Protein AF-A0A4Y2F870-F1 (afdb_monomer_lite)

Sequence (98 aa):
MNSDSEEDNLIETSSEDELSSSEDESEDESLENSRNWCGVDVSVLTPAPPKFPFTGNPGIKVSLRQSDDPLDYFCLFFDDEVISFIAKETNSFAEEHF

pLDDT: mean 79.93, std 15.39, range [43.53, 98.44]

Organism: Araneus ventricosus (NCBI:txid182803)

Secondary structure (DSSP, 8-state):
----------------------------TTTGGGG------TTTSPPPPPP----SPPS--S--S-TT-HHHHHTTTS-HHHHHHHHHHHHHHHHHH-

Radius of gyration: 30.14 Å; chains: 1; bounding box: 77×59×57 Å

Foldseek 3Di:
DDDDDDDPPPPPPPPPPPPPDDPPPPPPVVCPVVPDDDDDDPVPDDDDPDDDDPPDDDDDPDDFPDPPDPVSVVCVPDPPVNVVVVVVVVVVVVVVVD

Structure (mmCIF, N/CA/C/O backbone):
data_AF-A0A4Y2F870-F1
#
_entry.id   AF-A0A4Y2F870-F1
#
loop_
_atom_site.group_PDB
_atom_site.id
_atom_site.type_symbol
_atom_site.label_atom_id
_atom_site.label_alt_id
_atom_site.label_comp_id
_atom_site.label_asym_id
_atom_site.label_entity_id
_atom_site.label_seq_id
_atom_site.pdbx_PDB_ins_code
_atom_site.Cartn_x
_atom_site.Cartn_y
_atom_site.Cartn_z
_atom_site.occupancy
_atom_site.B_iso_or_equiv
_atom_site.auth_seq_id
_atom_site.auth_comp_id
_atom_site.auth_asym_id
_atom_site.auth_atom_id
_atom_site.pdbx_PDB_model_num
ATOM 1 N N . MET A 1 1 ? -40.559 22.124 -13.135 1.00 45.84 1 MET A N 1
ATOM 2 C CA . MET A 1 1 ? -39.978 22.886 -12.012 1.00 45.84 1 MET A CA 1
ATOM 3 C C . MET A 1 1 ? -39.727 21.840 -10.933 1.00 45.84 1 MET A C 1
ATOM 5 O O . MET A 1 1 ? -40.702 21.302 -10.438 1.00 45.84 1 MET A O 1
ATOM 9 N N . ASN A 1 2 ? -38.515 21.336 -10.707 1.00 43.53 2 ASN A N 1
ATOM 10 C CA . ASN A 1 2 ? -37.225 22.027 -10.668 1.00 43.53 2 ASN A CA 1
ATOM 11 C C . ASN A 1 2 ? -36.117 21.234 -11.377 1.00 43.53 2 ASN A C 1
ATOM 13 O O . ASN A 1 2 ? -36.193 20.014 -11.474 1.00 43.53 2 ASN A O 1
ATOM 17 N N . SER A 1 3 ? -35.165 21.993 -11.912 1.00 49.72 3 SER A N 1
ATOM 18 C CA . SER A 1 3 ? -34.037 21.581 -12.742 1.00 49.72 3 SER A CA 1
ATOM 19 C C . SER A 1 3 ? -32.900 20.974 -11.919 1.00 49.72 3 SER A C 1
ATOM 21 O O . SER A 1 3 ? -32.618 21.474 -10.831 1.00 49.72 3 SER A O 1
ATOM 23 N N . ASP A 1 4 ? -32.231 19.965 -12.482 1.00 52.28 4 ASP A N 1
ATOM 24 C CA . ASP A 1 4 ? -30.885 19.544 -12.084 1.00 52.28 4 ASP A CA 1
ATOM 25 C C . ASP A 1 4 ? -29.905 20.707 -12.286 1.00 52.28 4 ASP A C 1
ATOM 27 O O . ASP A 1 4 ? -29.875 21.326 -13.353 1.00 52.28 4 ASP A O 1
ATOM 31 N N . SER A 1 5 ? -29.127 21.012 -11.250 1.00 63.22 5 SER A N 1
ATOM 32 C CA . SER A 1 5 ? -28.004 21.945 -11.301 1.00 63.22 5 SER A CA 1
ATOM 33 C C . SER A 1 5 ? -26.791 21.215 -10.747 1.00 63.22 5 SER A C 1
ATOM 35 O O . SER A 1 5 ? -26.648 21.067 -9.536 1.00 63.22 5 SER A O 1
ATOM 37 N N . GLU A 1 6 ? -25.963 20.716 -11.658 1.00 58.97 6 GLU A N 1
ATOM 38 C CA . GLU A 1 6 ? -24.637 20.181 -11.370 1.00 58.97 6 GLU A CA 1
ATOM 39 C C . GLU A 1 6 ? -23.744 21.384 -11.034 1.00 58.97 6 GLU A C 1
ATOM 41 O O . GLU A 1 6 ? -23.473 22.217 -11.899 1.00 58.97 6 GLU A O 1
ATOM 46 N N . GLU A 1 7 ? -23.355 21.545 -9.769 1.00 58.66 7 GLU A N 1
ATOM 47 C CA . GLU A 1 7 ? -22.407 22.595 -9.394 1.00 58.66 7 GLU A CA 1
ATOM 48 C C . GLU A 1 7 ? -20.977 22.127 -9.694 1.00 58.66 7 GLU A C 1
ATOM 50 O O . GLU A 1 7 ? -20.361 21.364 -8.944 1.00 58.66 7 GLU A O 1
ATOM 55 N N . ASP A 1 8 ? -20.476 22.595 -10.840 1.00 53.94 8 ASP A N 1
ATOM 56 C CA . ASP A 1 8 ? -19.067 22.615 -11.219 1.00 53.94 8 ASP A CA 1
ATOM 57 C C . ASP A 1 8 ? -18.232 23.250 -10.095 1.00 53.94 8 ASP A C 1
ATOM 59 O O . ASP A 1 8 ? -18.261 24.463 -9.876 1.00 53.94 8 ASP A O 1
ATOM 63 N N . ASN A 1 9 ? -17.434 22.437 -9.400 1.00 58.50 9 ASN A N 1
ATOM 64 C CA . ASN A 1 9 ? -16.383 22.937 -8.515 1.00 58.50 9 ASN A CA 1
ATOM 65 C C . ASN A 1 9 ? -15.217 23.454 -9.370 1.00 58.50 9 ASN A C 1
ATOM 67 O O . ASN A 1 9 ? -14.212 22.769 -9.576 1.00 58.50 9 ASN A O 1
ATOM 71 N N . LEU A 1 10 ? -15.374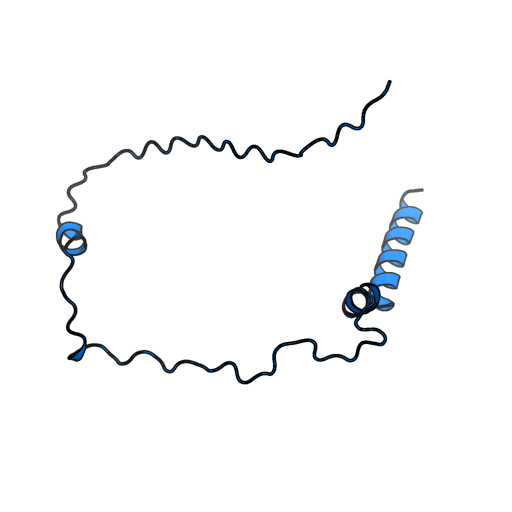 24.670 -9.893 1.00 55.69 10 LEU A N 1
ATOM 72 C CA . LEU A 1 10 ? -14.302 25.453 -10.495 1.00 55.69 10 LEU A CA 1
ATOM 73 C C . LEU A 1 10 ? -13.261 25.760 -9.414 1.00 55.69 10 LEU A C 1
ATOM 75 O O . LEU A 1 10 ? -13.480 26.577 -8.524 1.00 55.69 10 LEU A O 1
ATOM 79 N N . ILE A 1 11 ? -12.120 25.080 -9.483 1.00 59.81 11 ILE A N 1
ATOM 80 C CA . ILE A 1 11 ? -10.958 25.396 -8.655 1.00 59.81 11 ILE A CA 1
ATOM 81 C C . ILE A 1 11 ? -10.345 26.674 -9.236 1.00 59.81 11 ILE A C 1
ATOM 83 O O . ILE A 1 11 ? -9.567 26.632 -10.189 1.00 59.81 11 ILE A O 1
ATOM 87 N N . GLU A 1 12 ? -10.753 27.824 -8.709 1.00 52.88 12 GLU A N 1
ATOM 88 C CA . GLU A 1 12 ? -10.217 29.132 -9.076 1.00 52.88 12 GLU A CA 1
ATOM 89 C C . GLU A 1 12 ? -8.818 29.287 -8.463 1.00 52.88 12 GLU A C 1
ATOM 91 O O . GLU A 1 12 ? -8.648 29.637 -7.297 1.00 52.88 12 GLU A O 1
ATOM 96 N N . THR A 1 13 ? -7.782 28.958 -9.235 1.00 58.31 13 THR A N 1
ATOM 97 C CA . THR A 1 13 ? -6.392 29.209 -8.846 1.00 58.31 13 THR A CA 1
ATOM 98 C C . THR A 1 13 ? -6.009 30.632 -9.264 1.00 58.31 13 THR A C 1
ATOM 100 O O . THR A 1 13 ? -5.386 30.823 -10.306 1.00 58.31 13 THR A O 1
ATOM 103 N N . SER A 1 14 ? -6.389 31.651 -8.492 1.00 56.28 14 SER A N 1
ATOM 104 C CA . SER A 1 14 ? -5.871 33.014 -8.690 1.00 56.28 14 SER A CA 1
ATOM 105 C C . SER A 1 14 ? -4.805 33.339 -7.638 1.00 56.28 14 SER A C 1
ATOM 107 O O . SER A 1 14 ? -5.050 34.072 -6.683 1.00 56.28 14 SER A O 1
ATOM 109 N N . SER A 1 15 ? -3.604 32.775 -7.787 1.00 60.06 15 SER A N 1
ATOM 110 C CA . SER A 1 15 ? -2.418 33.329 -7.122 1.00 60.06 15 SER A CA 1
ATOM 111 C C . SER A 1 15 ? -1.832 34.412 -8.027 1.00 60.06 15 SER A C 1
ATOM 113 O O . SER A 1 15 ? -0.928 34.154 -8.823 1.00 60.06 15 SER A O 1
ATOM 115 N N . GLU A 1 16 ? -2.383 35.620 -7.950 1.00 61.62 16 GLU A N 1
ATOM 116 C CA . GLU A 1 16 ? -1.737 36.828 -8.473 1.00 61.62 16 GLU A CA 1
ATOM 117 C C . GLU A 1 16 ? -0.627 37.277 -7.510 1.00 61.62 16 GLU A C 1
ATOM 119 O O . GLU A 1 16 ? -0.660 38.349 -6.915 1.00 61.62 16 GLU A O 1
ATOM 124 N N . ASP A 1 17 ? 0.377 36.420 -7.328 1.00 62.16 17 ASP A N 1
ATOM 125 C CA . ASP A 1 17 ? 1.645 36.851 -6.755 1.00 62.16 17 ASP A CA 1
ATOM 126 C C . ASP A 1 17 ? 2.422 37.554 -7.872 1.00 62.16 17 ASP A C 1
ATOM 128 O O . ASP A 1 17 ? 3.186 36.943 -8.621 1.00 62.16 17 ASP A O 1
ATOM 132 N N . GLU A 1 18 ? 2.181 38.856 -8.021 1.00 61.59 18 GLU A N 1
ATOM 133 C CA . GLU A 1 18 ? 3.019 39.746 -8.822 1.00 61.59 18 GLU A CA 1
ATOM 134 C C . GLU A 1 18 ? 4.420 39.774 -8.190 1.00 61.59 18 GLU A C 1
ATOM 136 O O . GLU A 1 18 ? 4.724 40.552 -7.281 1.00 61.59 18 GLU A O 1
ATOM 141 N N . LEU A 1 19 ? 5.282 38.866 -8.648 1.00 62.12 19 LEU A N 1
ATOM 142 C CA . LEU A 1 19 ? 6.690 38.806 -8.281 1.00 62.12 19 LEU A CA 1
ATOM 143 C C . LEU A 1 19 ? 7.411 40.014 -8.893 1.00 62.12 19 LEU A C 1
ATOM 145 O O . LEU A 1 19 ? 8.034 39.920 -9.949 1.00 62.12 19 LEU A O 1
ATOM 149 N N . SER A 1 20 ? 7.336 41.165 -8.225 1.00 64.00 20 SER A 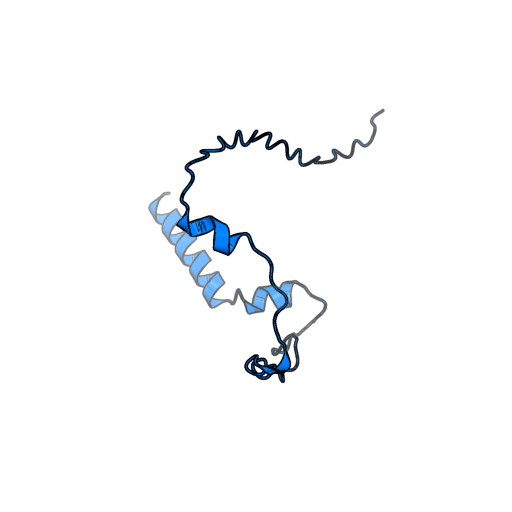N 1
ATOM 150 C CA . SER A 1 20 ? 8.168 42.324 -8.546 1.00 64.00 20 SER A CA 1
ATOM 151 C C . SER A 1 20 ? 9.623 42.011 -8.189 1.00 64.00 20 SER A C 1
ATOM 153 O O . SER A 1 20 ? 10.096 42.330 -7.098 1.00 64.00 20 SER A O 1
ATOM 155 N N . SER A 1 21 ? 10.333 41.368 -9.113 1.00 66.56 21 SER A N 1
ATOM 156 C CA . SER A 1 21 ? 11.773 41.147 -9.022 1.00 66.56 21 SER A CA 1
ATOM 157 C C . SER A 1 21 ? 12.487 42.487 -9.180 1.00 66.56 21 SER A C 1
ATOM 159 O O . SER A 1 21 ? 12.510 43.058 -10.267 1.00 66.56 21 SER A O 1
ATOM 161 N N . SER A 1 22 ? 13.047 43.021 -8.095 1.00 61.47 22 SER A N 1
ATOM 162 C CA . SER A 1 22 ? 13.982 44.140 -8.186 1.00 61.47 22 SER A CA 1
ATOM 163 C C . SER A 1 22 ? 15.282 43.623 -8.797 1.00 61.47 22 SER A C 1
ATOM 165 O O . SER A 1 22 ? 15.995 42.855 -8.149 1.00 61.47 22 SER A O 1
ATOM 167 N N . GLU A 1 23 ? 15.566 44.005 -10.039 1.00 63.84 23 GLU A N 1
ATOM 168 C CA . GLU A 1 23 ? 16.866 43.779 -10.671 1.00 63.84 23 GLU A CA 1
ATOM 169 C C . GLU A 1 23 ? 17.911 44.625 -9.926 1.00 63.84 23 GLU A C 1
ATOM 171 O O . GLU A 1 23 ? 18.044 45.830 -10.137 1.00 63.84 23 GLU A O 1
ATOM 176 N N . ASP A 1 24 ? 18.587 44.004 -8.957 1.00 65.50 24 ASP A N 1
ATOM 177 C CA . ASP A 1 24 ? 19.811 44.539 -8.370 1.00 65.50 24 ASP A CA 1
ATOM 178 C C . ASP A 1 24 ? 20.939 44.302 -9.375 1.00 65.50 24 ASP A C 1
ATOM 180 O O . ASP A 1 24 ? 21.533 43.225 -9.427 1.00 65.50 24 ASP A O 1
ATOM 184 N N . GLU A 1 25 ? 21.196 45.306 -10.209 1.00 63.47 25 GLU A N 1
ATOM 185 C CA . GLU A 1 25 ? 22.340 45.363 -11.124 1.00 63.47 25 GLU A CA 1
ATOM 186 C C . GLU A 1 25 ? 23.623 45.643 -10.323 1.00 63.47 25 GLU A C 1
ATOM 188 O O . GLU A 1 25 ? 24.313 46.646 -10.520 1.00 63.47 25 GLU A O 1
ATOM 193 N N . SER A 1 26 ? 23.934 44.786 -9.349 1.00 63.78 26 SER A N 1
ATOM 194 C CA . SER A 1 26 ? 25.285 44.731 -8.818 1.00 63.78 26 SER A CA 1
ATOM 195 C C . SER A 1 26 ? 26.143 44.033 -9.868 1.00 63.78 26 SER A C 1
ATOM 197 O O . SER A 1 26 ? 26.049 42.826 -10.085 1.00 63.78 26 SER A O 1
ATOM 199 N N . GLU A 1 27 ? 26.949 44.827 -10.575 1.00 63.09 27 GLU A N 1
ATOM 200 C CA . GLU A 1 27 ? 27.978 44.364 -11.508 1.00 63.09 27 GLU A CA 1
ATOM 201 C C . GLU A 1 27 ? 29.056 43.584 -10.729 1.00 63.09 27 GLU A C 1
ATOM 203 O O . GLU A 1 27 ? 30.155 44.069 -10.465 1.00 63.09 27 GLU A O 1
ATOM 208 N N . ASP A 1 28 ? 28.730 42.366 -10.292 1.00 62.53 28 ASP A N 1
ATOM 209 C CA . ASP A 1 28 ? 29.722 41.406 -9.832 1.00 62.53 28 ASP A CA 1
ATOM 210 C C . ASP A 1 28 ? 30.434 40.865 -11.075 1.00 62.53 28 ASP A C 1
ATOM 212 O O . ASP A 1 28 ? 29.983 39.905 -11.706 1.00 62.53 28 ASP A O 1
ATOM 216 N N . GLU A 1 29 ? 31.552 41.504 -11.440 1.00 62.84 29 GLU A N 1
ATOM 217 C CA . GLU A 1 29 ? 32.416 41.137 -12.577 1.00 62.84 29 GLU A CA 1
ATOM 218 C C . GLU A 1 29 ? 32.794 39.633 -12.594 1.00 62.84 29 GLU A C 1
ATOM 220 O O . GLU A 1 29 ? 33.202 39.092 -13.622 1.00 62.84 29 GLU A O 1
ATOM 225 N N . SER A 1 30 ? 32.622 38.929 -11.469 1.00 68.56 30 SER A N 1
ATOM 226 C CA . SER A 1 30 ? 32.757 37.476 -11.307 1.00 68.56 30 SER A CA 1
ATOM 227 C C . SER A 1 30 ? 31.745 36.643 -12.120 1.00 68.56 30 SER A C 1
ATOM 229 O O . SER A 1 30 ? 32.083 35.564 -12.619 1.00 68.56 30 SER A O 1
ATOM 231 N N . LEU A 1 31 ? 30.501 37.111 -12.288 1.00 67.38 31 LEU A N 1
ATOM 232 C CA . LEU A 1 31 ? 29.419 36.337 -12.919 1.00 67.38 31 LEU A CA 1
ATOM 233 C C . LEU A 1 31 ? 29.328 36.511 -14.438 1.00 67.38 31 LEU A C 1
ATOM 235 O O . LEU A 1 31 ? 28.679 35.693 -15.096 1.00 67.38 31 LEU A O 1
ATOM 239 N N . GLU A 1 32 ? 30.011 37.499 -15.014 1.00 70.12 32 GLU A N 1
ATOM 240 C CA . GLU A 1 32 ? 30.006 37.759 -16.462 1.00 70.12 32 GLU A CA 1
ATOM 241 C C . GLU A 1 32 ? 30.457 36.532 -17.269 1.00 70.12 32 GLU A C 1
ATOM 243 O O . GLU A 1 32 ? 29.851 36.162 -18.275 1.00 70.12 32 GLU A O 1
ATOM 248 N N . ASN A 1 33 ? 31.442 35.785 -16.762 1.00 69.19 33 ASN A N 1
ATOM 249 C CA . ASN A 1 33 ? 31.878 34.533 -17.382 1.00 69.19 33 ASN A CA 1
ATOM 250 C C . ASN A 1 33 ? 30.866 33.381 -17.243 1.00 69.19 33 ASN A C 1
ATOM 252 O O . ASN A 1 33 ? 30.890 32.458 -18.055 1.00 69.19 33 ASN A O 1
ATOM 256 N N . SER A 1 34 ? 29.984 33.419 -16.240 1.00 70.06 34 SER A N 1
ATOM 257 C CA . SER A 1 34 ? 28.956 32.390 -16.011 1.00 70.06 34 SER A CA 1
ATOM 258 C C . SER A 1 34 ? 27.757 32.538 -16.953 1.00 70.06 34 SER A C 1
ATOM 260 O O . SER A 1 34 ? 27.005 31.584 -17.148 1.00 70.06 34 SER A O 1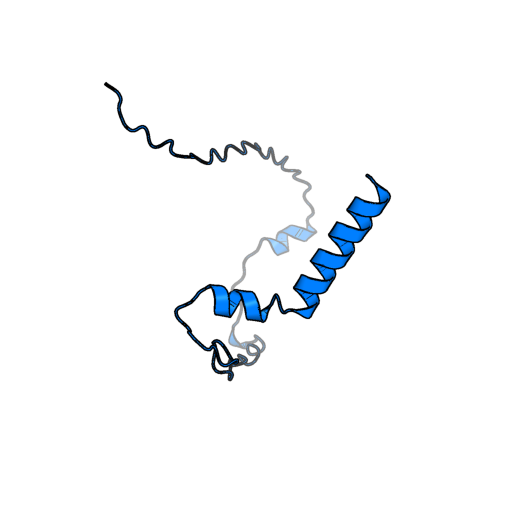
ATOM 262 N N . ARG A 1 35 ? 27.584 33.717 -17.565 1.00 76.62 35 ARG A N 1
ATOM 263 C CA . ARG A 1 35 ? 26.530 34.015 -18.551 1.00 76.62 35 ARG A CA 1
ATOM 264 C C . ARG A 1 35 ? 26.924 33.636 -19.985 1.00 76.62 35 ARG A C 1
ATOM 266 O O . ARG A 1 35 ? 26.080 33.638 -20.883 1.00 76.62 35 ARG A O 1
ATOM 273 N N . ASN A 1 36 ? 28.183 33.254 -20.198 1.00 80.94 36 ASN A N 1
ATOM 274 C CA . ASN A 1 36 ? 28.711 32.908 -21.510 1.00 80.94 36 ASN A CA 1
ATOM 275 C C . ASN A 1 36 ? 28.492 31.422 -21.816 1.00 80.94 36 ASN A C 1
ATOM 277 O O . ASN A 1 36 ? 29.221 30.551 -21.344 1.00 80.94 36 ASN A O 1
ATOM 281 N N . TRP A 1 37 ? 27.506 31.129 -22.664 1.00 81.00 37 TRP A N 1
ATOM 282 C CA . TRP A 1 37 ? 27.307 29.787 -23.210 1.00 81.00 37 TRP A CA 1
ATOM 283 C C . TRP A 1 37 ? 28.412 29.465 -24.218 1.00 81.00 37 TRP A C 1
ATOM 285 O O . TRP A 1 37 ? 28.511 30.099 -25.269 1.00 81.00 37 TRP A O 1
ATOM 295 N N . CYS A 1 38 ? 29.235 28.462 -23.923 1.00 80.81 38 CYS A N 1
ATOM 296 C CA . CYS A 1 38 ? 30.224 27.935 -24.856 1.00 80.81 38 CYS A CA 1
ATOM 297 C C . CYS A 1 38 ? 29.842 26.523 -25.314 1.00 80.81 38 CYS A C 1
ATOM 299 O O . CYS A 1 38 ? 29.207 25.752 -24.593 1.00 80.81 38 CYS A O 1
ATOM 301 N N . GLY A 1 39 ? 30.213 26.184 -26.550 1.00 84.62 39 GLY A N 1
ATOM 302 C CA . GLY A 1 39 ? 30.060 24.823 -27.049 1.00 84.62 39 GLY A CA 1
ATOM 303 C C . GLY A 1 39 ? 30.951 23.876 -26.251 1.00 84.62 39 GLY A C 1
ATOM 304 O O . GLY A 1 39 ? 32.153 24.107 -26.131 1.00 84.62 39 GLY A O 1
ATOM 305 N N . VAL A 1 40 ? 30.363 22.812 -25.713 1.00 82.31 40 VAL A N 1
ATOM 306 C CA . VAL A 1 40 ? 31.102 21.786 -24.978 1.00 82.31 40 VAL A CA 1
ATOM 307 C C . VAL A 1 40 ? 31.662 20.765 -25.964 1.00 82.31 40 VAL A C 1
ATOM 309 O O . VAL A 1 40 ? 30.920 20.195 -26.766 1.00 82.31 40 VAL A O 1
ATOM 312 N N . ASP A 1 41 ? 32.968 20.510 -25.888 1.00 86.44 41 ASP A N 1
ATOM 313 C CA . ASP A 1 41 ? 33.597 19.430 -26.642 1.00 86.44 41 ASP A CA 1
ATOM 314 C C . ASP A 1 41 ? 33.226 18.077 -26.026 1.00 86.44 41 ASP A C 1
ATOM 316 O O . ASP A 1 41 ? 33.772 17.643 -25.009 1.00 86.44 41 ASP A O 1
ATOM 320 N N . VAL A 1 42 ? 32.281 17.398 -26.673 1.00 83.06 42 VAL A N 1
ATOM 321 C CA . VAL A 1 42 ? 31.760 16.095 -26.246 1.00 83.06 42 VAL A CA 1
ATOM 322 C C . VAL A 1 42 ? 32.853 15.020 -26.226 1.00 83.06 42 VAL A C 1
ATOM 324 O O . VAL A 1 42 ? 32.727 14.045 -25.490 1.00 83.06 42 VAL A O 1
ATOM 327 N N . SER A 1 43 ? 33.942 15.193 -26.983 1.00 84.88 43 SER A N 1
ATOM 328 C CA . SER A 1 43 ? 35.046 14.227 -27.023 1.00 84.88 43 SER A CA 1
ATOM 329 C C . SER A 1 43 ? 35.915 14.227 -25.759 1.00 84.88 43 SER A C 1
ATOM 331 O O . SER A 1 43 ? 36.599 13.240 -25.493 1.00 84.88 43 SER A O 1
ATOM 333 N N . VAL A 1 44 ? 35.853 15.300 -24.963 1.00 85.31 44 VAL A N 1
ATOM 334 C CA . VAL A 1 44 ? 36.623 15.477 -23.718 1.00 85.31 44 VAL A CA 1
ATOM 335 C C . VAL A 1 44 ? 35.762 15.192 -22.479 1.00 85.31 44 VAL A C 1
ATOM 337 O O . VAL A 1 44 ? 36.278 15.082 -21.366 1.00 85.31 44 VAL A O 1
ATOM 340 N N . LEU A 1 45 ? 34.446 15.035 -22.656 1.00 85.38 45 LEU A N 1
ATOM 341 C CA . LEU A 1 45 ? 33.534 14.720 -21.564 1.00 85.38 45 LEU A CA 1
ATOM 342 C C . LEU A 1 45 ? 33.750 13.301 -21.046 1.00 85.38 45 LEU A C 1
ATOM 344 O O . LEU A 1 45 ? 33.965 12.348 -21.798 1.00 85.38 45 LEU A O 1
ATOM 348 N N . THR A 1 46 ? 33.628 13.151 -19.730 1.00 88.25 46 THR A N 1
ATOM 349 C CA . THR A 1 46 ? 33.536 11.826 -19.132 1.00 88.25 46 THR A CA 1
ATOM 350 C C . THR A 1 46 ? 32.291 11.112 -19.674 1.00 88.25 46 THR A C 1
ATOM 352 O O . THR A 1 46 ? 31.237 11.738 -19.832 1.00 88.25 46 THR A O 1
ATOM 355 N N . PRO A 1 47 ? 32.378 9.804 -19.980 1.00 86.75 47 PRO A N 1
ATOM 356 C CA . PRO A 1 47 ? 31.217 9.046 -20.419 1.00 86.75 47 PRO A CA 1
ATOM 357 C C . PRO A 1 47 ? 30.078 9.148 -19.405 1.00 86.75 47 PRO A C 1
ATOM 359 O O . PRO A 1 47 ? 30.312 9.125 -18.194 1.00 86.75 47 PRO A O 1
ATOM 362 N N . ALA A 1 48 ? 28.842 9.219 -19.904 1.00 86.50 48 ALA A N 1
ATOM 363 C CA . ALA A 1 48 ? 27.667 9.200 -19.045 1.00 86.50 48 ALA A CA 1
ATOM 364 C C . ALA A 1 48 ? 27.692 7.953 -18.138 1.00 86.50 48 ALA A C 1
ATOM 366 O O . ALA A 1 48 ? 28.074 6.870 -18.604 1.00 86.50 48 ALA A O 1
ATOM 367 N N . PRO A 1 49 ? 27.262 8.070 -16.869 1.00 87.88 49 PRO A N 1
ATOM 368 C CA . PRO A 1 49 ? 27.126 6.918 -15.996 1.00 87.88 49 PRO A CA 1
ATOM 369 C C . PRO A 1 49 ? 26.291 5.812 -16.659 1.00 87.88 49 PRO A C 1
ATOM 371 O O . PRO A 1 49 ? 25.340 6.115 -17.393 1.00 87.88 49 PRO A O 1
ATOM 374 N N . PRO A 1 50 ? 26.604 4.530 -16.406 1.00 88.81 50 PRO A N 1
ATOM 375 C CA . PRO A 1 50 ? 25.802 3.429 -16.912 1.00 88.81 50 PRO A CA 1
ATOM 376 C C . PRO A 1 50 ? 24.339 3.600 -16.506 1.00 88.81 50 PRO A C 1
ATOM 378 O O . PRO A 1 50 ? 24.027 3.837 -15.339 1.00 88.81 50 PRO A O 1
ATOM 381 N N . LYS A 1 51 ? 23.430 3.460 -17.473 1.00 86.88 51 LYS A N 1
ATOM 382 C CA . LYS A 1 51 ? 21.997 3.424 -17.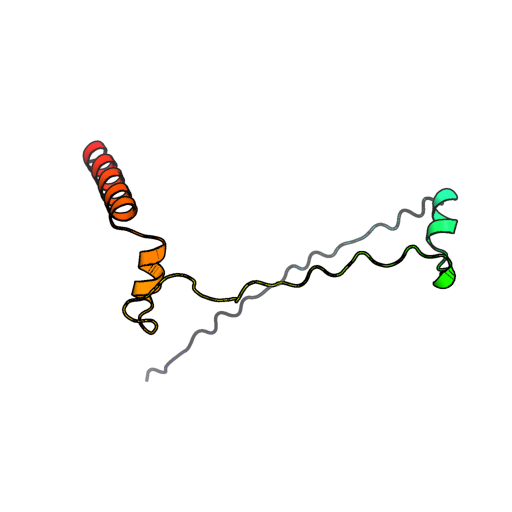176 1.00 86.88 51 LYS A CA 1
ATOM 383 C C . LYS A 1 51 ? 21.724 2.175 -16.348 1.00 86.88 51 LYS A C 1
ATOM 385 O O . LYS A 1 51 ? 22.067 1.077 -16.782 1.00 86.88 51 LYS A O 1
ATOM 390 N N . PHE A 1 52 ? 21.109 2.338 -15.183 1.00 85.12 52 PHE A N 1
ATOM 391 C CA . PHE A 1 52 ? 20.674 1.209 -14.371 1.00 85.12 52 PHE A CA 1
ATOM 392 C C . PHE A 1 52 ? 19.328 0.704 -14.914 1.00 85.12 52 PHE A C 1
ATOM 394 O O . PHE A 1 52 ? 18.338 1.435 -14.825 1.00 85.12 52 PHE A O 1
ATOM 401 N N . PRO A 1 53 ? 19.255 -0.493 -15.527 1.00 84.38 53 PRO A N 1
ATOM 402 C CA . PRO A 1 53 ? 17.981 -1.020 -15.985 1.00 84.38 53 PRO A CA 1
ATOM 403 C C . PRO A 1 53 ? 17.133 -1.428 -14.777 1.00 84.38 53 PRO A C 1
ATOM 405 O O . PRO A 1 53 ? 17.612 -2.108 -13.870 1.00 84.38 53 PRO A O 1
ATOM 408 N N . PHE A 1 54 ? 15.852 -1.067 -14.780 1.00 84.56 54 PHE A N 1
ATOM 409 C CA . PHE A 1 54 ? 14.891 -1.676 -13.866 1.00 84.56 54 PHE A CA 1
ATOM 410 C C . PHE A 1 54 ? 14.685 -3.134 -14.298 1.00 84.56 54 PHE A C 1
ATOM 412 O O . PHE A 1 54 ? 14.062 -3.403 -15.320 1.00 84.56 54 PHE A O 1
ATOM 419 N N . THR A 1 55 ? 15.261 -4.078 -13.551 1.00 87.94 55 THR A N 1
ATOM 420 C CA . THR A 1 55 ? 15.207 -5.524 -13.848 1.00 87.94 55 THR A CA 1
ATOM 421 C C . THR A 1 55 ? 14.054 -6.246 -13.152 1.00 8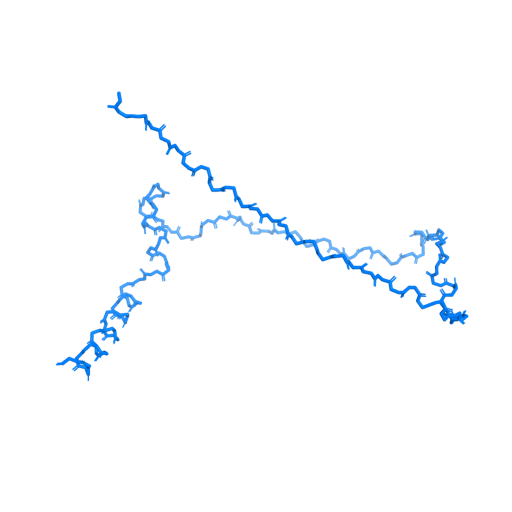7.94 55 THR A C 1
ATOM 423 O O . THR A 1 55 ? 13.865 -7.445 -13.344 1.00 87.94 55 THR A O 1
ATOM 426 N N . GLY A 1 56 ? 13.289 -5.538 -12.320 1.00 86.88 56 GLY A N 1
ATOM 427 C CA . GLY A 1 56 ? 12.134 -6.095 -11.630 1.00 86.88 56 GLY A CA 1
ATOM 428 C C . GLY A 1 56 ? 10.891 -6.083 -12.510 1.00 86.88 56 GLY A C 1
ATOM 429 O O . GLY A 1 56 ? 10.641 -5.108 -13.213 1.00 86.88 56 GLY A O 1
ATOM 430 N N . ASN A 1 57 ? 10.073 -7.131 -12.404 1.00 87.75 57 ASN A N 1
ATOM 431 C CA . ASN A 1 57 ? 8.716 -7.095 -12.938 1.00 87.75 57 ASN A CA 1
ATOM 432 C C . ASN A 1 57 ? 7.897 -6.074 -12.126 1.00 87.75 57 ASN A C 1
ATOM 434 O O . ASN A 1 57 ? 7.771 -6.251 -10.905 1.00 87.75 57 ASN A O 1
ATOM 438 N N . PRO A 1 58 ? 7.381 -5.003 -12.754 1.00 86.69 58 PRO A N 1
ATOM 439 C CA . PRO A 1 58 ? 6.498 -4.066 -12.080 1.00 86.69 58 PRO A CA 1
ATOM 440 C C . PRO A 1 58 ? 5.141 -4.729 -11.814 1.00 86.69 58 PRO A C 1
ATOM 442 O O . PRO A 1 58 ? 4.712 -5.604 -12.564 1.00 86.69 58 PRO A O 1
ATOM 445 N N . GLY A 1 59 ? 4.463 -4.294 -10.754 1.00 88.31 59 GLY A N 1
ATOM 446 C CA . GLY A 1 59 ? 3.119 -4.757 -10.412 1.00 88.31 59 GLY A CA 1
ATOM 447 C C . GLY A 1 59 ? 3.008 -5.344 -9.011 1.00 88.31 59 GLY A C 1
ATOM 448 O O . GLY A 1 59 ? 3.966 -5.369 -8.233 1.00 88.31 59 GLY A O 1
ATOM 449 N N . ILE A 1 60 ? 1.795 -5.792 -8.695 1.00 88.12 60 ILE A N 1
ATOM 450 C CA . ILE A 1 60 ? 1.465 -6.396 -7.411 1.00 88.12 60 ILE A CA 1
ATOM 451 C C . ILE A 1 60 ? 2.227 -7.714 -7.236 1.00 88.12 60 ILE A C 1
ATOM 453 O O . ILE A 1 60 ? 2.226 -8.579 -8.110 1.00 88.12 60 ILE A O 1
ATOM 457 N N . LYS A 1 61 ? 2.927 -7.846 -6.108 1.00 89.25 61 LYS A N 1
ATOM 458 C CA . LYS A 1 61 ? 3.739 -9.034 -5.781 1.00 89.25 61 LYS A CA 1
ATOM 459 C C . LYS A 1 61 ? 3.057 -9.976 -4.791 1.00 89.25 61 LYS A C 1
ATOM 461 O O . LYS A 1 61 ? 3.647 -10.975 -4.393 1.00 89.25 61 LYS A O 1
ATOM 466 N N . VAL A 1 62 ? 1.840 -9.637 -4.380 1.00 88.56 62 VAL A N 1
ATOM 467 C CA . VAL A 1 62 ? 1.025 -10.396 -3.433 1.00 88.56 62 VAL A CA 1
ATOM 468 C C . VAL A 1 62 ? -0.167 -11.004 -4.160 1.00 88.56 62 VAL A C 1
ATOM 470 O O . VAL A 1 62 ? -0.625 -10.472 -5.171 1.00 88.56 62 VAL A O 1
ATOM 473 N N . SER A 1 63 ? -0.653 -12.137 -3.660 1.00 88.69 63 SER A N 1
ATOM 474 C CA . SER A 1 63 ? -1.861 -12.758 -4.197 1.00 88.69 63 SER A CA 1
ATOM 475 C C . SER A 1 63 ? -3.082 -12.060 -3.616 1.00 88.69 63 SER A C 1
ATOM 477 O O . SER A 1 63 ? -3.271 -12.077 -2.403 1.00 88.69 63 SER A O 1
ATOM 479 N N . LEU A 1 64 ? -3.920 -11.500 -4.482 1.00 89.38 64 LEU A N 1
ATOM 480 C CA . LEU A 1 64 ? -5.268 -11.064 -4.120 1.00 89.38 64 LEU A CA 1
ATOM 481 C C . LEU A 1 64 ? -6.244 -12.229 -4.267 1.00 89.38 64 LEU A C 1
ATOM 483 O O . LEU A 1 64 ? -5.984 -13.159 -5.037 1.00 89.38 64 LEU A O 1
ATOM 487 N N . ARG A 1 65 ? -7.355 -12.200 -3.530 1.00 84.12 65 ARG A N 1
ATOM 488 C CA . ARG A 1 65 ? -8.421 -13.202 -3.673 1.00 84.12 65 ARG A CA 1
ATOM 489 C C . ARG A 1 65 ? -9.300 -12.837 -4.867 1.00 84.12 65 ARG A C 1
ATOM 491 O O . ARG A 1 65 ? -9.664 -13.721 -5.639 1.00 84.12 65 ARG A O 1
ATOM 498 N N . GLN A 1 66 ? -9.576 -11.546 -5.033 1.00 87.00 66 GLN A N 1
ATOM 499 C CA . GLN A 1 66 ? -10.351 -10.928 -6.101 1.00 87.00 66 GLN A CA 1
ATOM 500 C C . GLN A 1 66 ? -9.661 -9.626 -6.526 1.00 87.00 66 GLN A C 1
ATOM 502 O O . GLN A 1 66 ? -9.746 -8.597 -5.868 1.00 87.00 66 GLN A O 1
ATOM 507 N N . SER A 1 67 ? -8.934 -9.666 -7.645 1.00 84.56 67 SER A N 1
ATOM 508 C CA . SER A 1 67 ? -8.175 -8.507 -8.140 1.00 84.56 67 SER A CA 1
ATOM 509 C C . SER A 1 67 ? -9.050 -7.354 -8.647 1.00 84.56 67 SER A C 1
ATOM 511 O O . SER A 1 67 ? -8.528 -6.278 -8.932 1.00 84.56 67 SER A O 1
ATOM 513 N N . ASP A 1 68 ? -10.345 -7.599 -8.826 1.00 89.38 68 ASP A N 1
ATOM 514 C CA . ASP A 1 68 ? -11.379 -6.648 -9.224 1.00 89.38 68 ASP A CA 1
ATOM 515 C C . ASP A 1 68 ? -12.140 -6.042 -8.035 1.00 89.38 68 ASP A C 1
ATOM 517 O O . ASP A 1 68 ? -12.911 -5.107 -8.243 1.00 89.38 68 ASP A O 1
ATOM 521 N N . ASP A 1 69 ? -11.898 -6.514 -6.808 1.00 93.06 69 ASP A N 1
ATOM 522 C CA . ASP A 1 69 ? -12.460 -5.929 -5.591 1.00 93.06 69 ASP A CA 1
ATOM 523 C C . ASP A 1 69 ? -11.481 -4.903 -4.983 1.00 93.06 69 ASP A C 1
ATOM 525 O O . ASP A 1 69 ? -10.397 -5.274 -4.526 1.00 93.06 69 ASP A O 1
ATOM 529 N N . PRO A 1 70 ? -11.823 -3.602 -4.937 1.00 92.56 70 PRO A N 1
ATOM 530 C CA . PRO A 1 70 ? -10.993 -2.589 -4.288 1.00 92.56 70 PRO A CA 1
ATOM 531 C C . PRO A 1 70 ? -10.724 -2.859 -2.799 1.00 92.56 70 PRO A C 1
ATOM 533 O O . PRO A 1 70 ? -9.690 -2.424 -2.286 1.00 92.56 70 PRO A O 1
ATOM 536 N N . LEU A 1 71 ? -11.616 -3.573 -2.099 1.00 93.75 71 LEU A N 1
ATOM 537 C CA . LEU A 1 71 ? -11.438 -3.894 -0.679 1.00 93.75 71 LEU A CA 1
ATOM 538 C C . LEU A 1 71 ? -10.248 -4.828 -0.449 1.00 93.75 71 LEU A C 1
ATOM 540 O O . LEU A 1 71 ? -9.522 -4.662 0.529 1.00 93.75 71 LEU A O 1
ATOM 544 N N . ASP A 1 72 ? -9.978 -5.732 -1.387 1.00 92.06 72 ASP A N 1
ATOM 545 C CA . ASP A 1 72 ? -8.836 -6.644 -1.316 1.00 92.06 72 ASP A CA 1
ATOM 546 C C . ASP A 1 72 ? -7.496 -5.885 -1.326 1.00 92.06 72 ASP A C 1
ATOM 548 O O . ASP A 1 72 ? -6.541 -6.302 -0.672 1.00 92.06 72 ASP A O 1
ATOM 552 N N . TYR A 1 73 ? -7.425 -4.735 -2.006 1.00 93.44 73 TYR A N 1
ATOM 553 C CA . TYR A 1 73 ? -6.249 -3.859 -1.974 1.00 93.44 73 TYR A CA 1
ATOM 554 C C . TYR A 1 73 ? -6.153 -3.073 -0.666 1.00 93.44 73 TYR A C 1
ATOM 556 O O . TYR A 1 73 ? -5.052 -2.883 -0.152 1.00 93.44 73 TYR A O 1
ATOM 564 N N . PHE A 1 74 ? -7.283 -2.618 -0.117 1.00 93.50 74 PHE A N 1
ATOM 565 C CA . PHE A 1 74 ? -7.324 -1.922 1.172 1.00 93.50 74 PHE A CA 1
ATOM 566 C C . PHE A 1 74 ? -6.801 -2.819 2.303 1.00 93.50 74 PHE A C 1
ATOM 568 O O . PHE A 1 74 ? -5.945 -2.401 3.087 1.00 93.50 74 PHE A O 1
ATOM 575 N N . CYS A 1 75 ? -7.232 -4.081 2.324 1.00 92.69 75 CYS A N 1
ATOM 576 C CA . CYS A 1 75 ? -6.809 -5.071 3.311 1.00 92.69 75 CYS A CA 1
ATOM 577 C C . CYS A 1 75 ? -5.316 -5.439 3.232 1.00 92.69 75 CYS A C 1
ATOM 579 O O . CYS A 1 75 ? -4.801 -6.043 4.168 1.00 92.69 75 CYS A O 1
ATOM 581 N N . LEU A 1 76 ? -4.587 -5.060 2.171 1.00 93.25 76 LEU A N 1
ATOM 582 C CA . LEU A 1 76 ? -3.122 -5.200 2.141 1.00 93.25 76 LEU A CA 1
ATOM 583 C C . LEU A 1 76 ? -2.414 -4.278 3.138 1.00 93.25 76 LEU A C 1
ATOM 585 O O . LEU A 1 76 ? -1.281 -4.557 3.525 1.00 93.25 76 LEU A O 1
ATOM 589 N N . PHE A 1 77 ? -3.052 -3.162 3.492 1.00 94.50 77 PHE A N 1
ATOM 590 C CA . PHE A 1 77 ? -2.480 -2.122 4.348 1.00 94.50 77 PHE A CA 1
ATOM 591 C C . PHE A 1 77 ? -3.188 -2.022 5.699 1.00 94.50 77 PHE A C 1
ATOM 593 O O . PHE A 1 7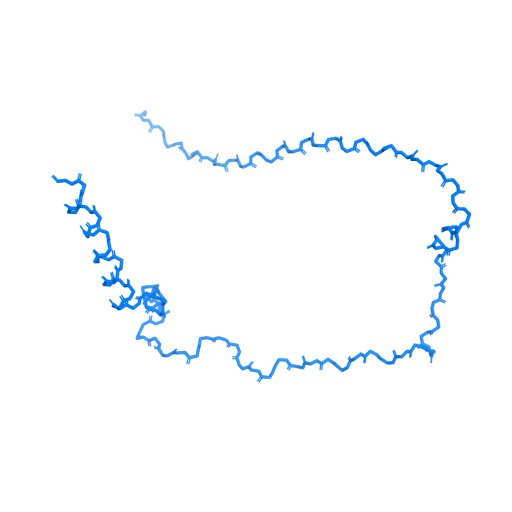7 ? -2.577 -1.594 6.674 1.00 94.50 77 PHE A O 1
ATOM 600 N N . PHE A 1 78 ? -4.461 -2.412 5.750 1.00 95.94 78 PHE A N 1
ATOM 601 C CA . PHE A 1 78 ? -5.287 -2.411 6.951 1.00 95.94 78 PHE A CA 1
ATOM 602 C C . PHE A 1 78 ? -5.694 -3.839 7.289 1.00 95.94 78 PHE A C 1
ATOM 604 O O . PHE A 1 78 ? -6.751 -4.316 6.872 1.00 95.94 78 PHE A O 1
ATOM 611 N N . ASP A 1 79 ? -4.824 -4.518 8.025 1.00 94.56 79 ASP A N 1
ATOM 612 C CA . ASP A 1 79 ? -5.110 -5.837 8.568 1.00 94.56 79 ASP A CA 1
ATOM 613 C C . ASP A 1 79 ? -5.916 -5.752 9.875 1.00 94.56 79 ASP A C 1
ATOM 615 O O . ASP A 1 79 ? -6.173 -4.677 10.431 1.00 94.56 79 ASP A O 1
ATOM 619 N N . ASP A 1 80 ? -6.327 -6.917 10.371 1.00 96.81 80 ASP A N 1
ATOM 620 C CA . ASP A 1 80 ? -7.104 -7.023 11.604 1.00 96.81 80 ASP A CA 1
ATOM 621 C C . ASP A 1 80 ? -6.353 -6.448 12.816 1.00 96.81 80 ASP A C 1
ATOM 623 O O . ASP A 1 80 ? -6.989 -5.965 13.753 1.00 96.81 80 ASP A O 1
ATOM 627 N N . GLU A 1 81 ? -5.016 -6.464 12.811 1.00 97.94 81 GLU A N 1
ATOM 628 C CA . GLU A 1 81 ? -4.205 -5.914 13.898 1.00 97.94 81 GLU A CA 1
ATOM 629 C C . GLU A 1 81 ? -4.305 -4.387 13.927 1.00 97.94 81 GLU A C 1
ATOM 631 O O . GLU A 1 81 ? -4.633 -3.812 14.969 1.00 97.94 81 GLU A O 1
ATOM 636 N N . VAL A 1 82 ? -4.113 -3.727 12.783 1.00 98.19 82 VAL A N 1
ATOM 637 C CA . VAL A 1 82 ? -4.251 -2.271 12.650 1.00 98.19 82 VAL A CA 1
ATOM 638 C C . VAL A 1 82 ? -5.676 -1.832 12.973 1.00 98.19 82 VAL A C 1
ATOM 640 O O . VAL A 1 82 ? -5.876 -0.893 13.748 1.00 98.19 82 VAL A O 1
ATOM 643 N N . ILE A 1 83 ? -6.682 -2.521 12.432 1.00 98.00 83 ILE A N 1
ATOM 644 C CA . ILE A 1 83 ? -8.090 -2.193 12.686 1.00 98.00 83 ILE A CA 1
ATOM 645 C C . ILE A 1 83 ? -8.440 -2.391 14.164 1.00 98.00 83 ILE A C 1
ATOM 647 O O . ILE A 1 83 ? -9.067 -1.520 14.774 1.00 98.00 83 ILE A O 1
ATOM 651 N N . SER A 1 84 ? -7.995 -3.493 14.772 1.00 98.31 84 SER A N 1
ATOM 652 C CA . SER A 1 84 ? -8.205 -3.750 16.197 1.00 98.31 84 SER A CA 1
ATOM 653 C C . SER A 1 84 ? -7.514 -2.707 17.068 1.00 98.31 84 SER A C 1
ATOM 655 O O . SER A 1 84 ? -8.066 -2.319 18.098 1.00 98.31 84 SER A O 1
ATOM 657 N N . PHE A 1 85 ? -6.317 -2.260 16.691 1.00 98.44 85 PHE A N 1
ATOM 658 C CA . PHE A 1 85 ? -5.599 -1.218 17.414 1.00 98.44 85 PHE A CA 1
ATOM 659 C C . PHE A 1 85 ? -6.381 0.100 17.403 1.00 98.44 85 PHE A C 1
ATOM 661 O O . PHE A 1 85 ? -6.626 0.668 18.466 1.00 98.44 85 PHE A O 1
ATOM 668 N N . ILE A 1 86 ? -6.855 0.535 16.231 1.00 98.38 86 ILE A N 1
ATOM 669 C CA . ILE A 1 86 ? -7.666 1.754 16.090 1.00 98.38 86 ILE A CA 1
ATOM 670 C C . ILE A 1 86 ? -8.934 1.655 16.941 1.00 98.38 86 ILE A C 1
ATOM 672 O O . ILE A 1 86 ? -9.240 2.574 17.701 1.00 98.38 86 ILE A O 1
ATOM 676 N N . ALA A 1 87 ? -9.664 0.541 16.845 1.00 98.38 87 ALA A N 1
ATOM 677 C CA . ALA A 1 87 ? -10.896 0.334 17.603 1.00 98.38 87 ALA A CA 1
ATOM 678 C C . ALA A 1 87 ? -10.648 0.361 19.118 1.00 98.38 87 ALA A C 1
ATOM 680 O O . ALA A 1 87 ? -11.409 0.968 19.868 1.00 98.38 87 ALA A O 1
ATOM 681 N N . LYS A 1 88 ? -9.565 -0.268 19.577 1.00 98.44 88 LYS A N 1
ATOM 682 C CA . LYS A 1 88 ? -9.198 -0.273 20.993 1.00 98.44 88 LYS A CA 1
ATOM 683 C C . LYS A 1 88 ? -8.877 1.133 21.494 1.00 98.44 88 LYS A C 1
ATOM 685 O O . LYS A 1 88 ? -9.407 1.529 22.526 1.00 98.44 88 LYS A O 1
ATOM 690 N N . GLU A 1 89 ? -8.038 1.870 20.775 1.00 98.38 89 GLU A N 1
ATOM 691 C CA . GLU A 1 89 ? -7.597 3.201 21.199 1.00 98.38 89 GLU A CA 1
ATOM 692 C C . GLU A 1 89 ? -8.760 4.201 21.206 1.00 98.38 89 GLU A C 1
ATOM 694 O O . GLU A 1 89 ? -8.953 4.942 22.167 1.00 98.38 89 GLU A O 1
ATOM 699 N N . THR A 1 90 ? -9.592 4.172 20.162 1.00 98.25 90 THR A N 1
ATOM 700 C CA . THR A 1 90 ? -10.767 5.050 20.050 1.00 98.25 90 THR A CA 1
ATOM 701 C C . THR A 1 90 ? -11.802 4.777 21.139 1.00 98.25 90 THR A C 1
ATOM 703 O O . THR A 1 90 ? -12.327 5.723 21.726 1.00 98.25 90 THR A O 1
ATOM 706 N N . ASN A 1 91 ? -12.055 3.507 21.466 1.00 98.00 91 ASN A N 1
ATOM 707 C CA . ASN A 1 91 ? -12.944 3.147 22.568 1.00 98.00 91 ASN A CA 1
ATOM 708 C C . ASN A 1 91 ? -12.349 3.516 23.933 1.00 98.00 91 ASN A C 1
ATOM 710 O O . ASN A 1 91 ? -13.066 4.068 24.759 1.00 98.00 91 ASN A O 1
ATOM 714 N N . SER A 1 92 ? -11.051 3.275 24.155 1.00 97.88 92 SER A N 1
ATOM 715 C CA . SER A 1 92 ? -10.366 3.664 25.399 1.00 97.88 92 SER A CA 1
ATOM 716 C C . SER A 1 92 ? -10.479 5.167 25.640 1.00 97.88 92 SER A C 1
ATOM 718 O O . SER A 1 92 ? -10.819 5.598 26.736 1.00 97.88 92 SER A O 1
ATOM 720 N N . PHE A 1 93 ? -10.262 5.973 24.598 1.00 98.00 93 PHE A N 1
ATOM 721 C CA . PHE A 1 93 ? -10.432 7.419 24.684 1.00 98.00 93 PHE A CA 1
ATOM 722 C C . PHE A 1 93 ? -11.877 7.806 25.018 1.00 98.00 93 PHE A C 1
ATOM 724 O O . PHE A 1 93 ? -12.100 8.684 25.849 1.00 98.00 93 PHE A O 1
ATOM 731 N N . ALA A 1 94 ? -12.864 7.154 24.397 1.00 97.25 94 ALA A N 1
ATOM 732 C CA . ALA A 1 94 ? -14.271 7.407 24.683 1.00 97.25 94 ALA A CA 1
ATOM 733 C C . ALA A 1 94 ? -14.630 7.072 26.142 1.00 97.25 94 ALA A C 1
ATOM 735 O O . ALA A 1 94 ? -15.279 7.878 26.797 1.00 97.25 94 ALA A O 1
ATOM 736 N N . GLU A 1 95 ? -14.171 5.938 26.675 1.00 96.00 95 GLU A N 1
ATOM 737 C CA . GLU A 1 95 ? -14.408 5.543 28.073 1.00 96.00 95 GLU A CA 1
ATOM 738 C C . GLU A 1 95 ? -13.804 6.522 29.089 1.00 96.00 95 GLU A C 1
ATOM 740 O O . GLU A 1 95 ? -14.345 6.697 30.175 1.00 96.00 95 GLU A O 1
ATOM 745 N N . GLU A 1 96 ? -12.696 7.182 28.750 1.00 94.44 96 GLU A N 1
ATOM 746 C CA . GLU A 1 96 ? -12.093 8.206 29.610 1.00 94.44 96 GLU A CA 1
ATOM 747 C C . GLU A 1 96 ? -12.851 9.546 29.589 1.00 94.44 96 GLU A C 1
ATOM 749 O O . GLU A 1 96 ? -12.694 10.352 30.509 1.00 94.44 96 GLU A O 1
ATOM 754 N N . HIS A 1 97 ? -13.654 9.806 28.552 1.00 91.19 97 HIS A N 1
ATOM 755 C CA . HIS A 1 97 ? -14.267 11.116 28.286 1.00 91.19 97 HIS A CA 1
ATOM 756 C C . HIS A 1 97 ? -15.807 11.128 28.349 1.00 91.19 97 HIS A C 1
ATOM 758 O O . HIS A 1 97 ? -16.405 12.187 28.126 1.00 91.19 97 HIS A O 1
ATOM 764 N N . PHE A 1 98 ? -16.447 10.002 28.674 1.00 76.50 98 PHE A N 1
ATOM 765 C CA . PHE A 1 98 ? -17.896 9.860 28.877 1.00 76.50 98 PHE A CA 1
ATOM 766 C C . PHE A 1 98 ? -18.212 9.200 30.223 1.00 76.50 98 PHE A C 1
ATOM 768 O O . PHE A 1 98 ? -19.291 9.522 30.777 1.00 76.50 98 PHE A O 1
#